Protein AF-A0A1S3IFK5-F1 (afdb_monomer)

Radius of gyration: 17.22 Å; Cα contacts (8 Å, |Δi|>4): 137; chains: 1; bounding box: 44×28×53 Å

InterPro domains:
  IPR039857 Intraflagellar transport protein 122/121 homolog [PTHR12764] (1-128)
  IPR057411 Intraflagellar transport protein 122 homolog, TPR domain [PF25295] (8-128)

pLDDT: mean 89.0, std 11.08, range [36.09, 96.31]

Organism: Lingula anatina (NCBI:txid7574)

Sequence (130 aa):
MSSVEVPQSAPMYQYLEKKLFKQAYDVACLGVTDQDWAALAHEAMEGLDFDTAKKAFIRVRELRYLELLHSIEERRRRGETDNHLFLADFYAYQGKFGEAAKLYKRAGQEGKAMNMYTDLRMFEYAKVII

Secondary structure (DSSP, 8-state):
-------THHHHHHHHHTT-HHHHHHHHHTT--HHHHHHHHHHHHHTT-HHHHHHHHHHHT-HHHHHHHHHHHHHHHTT---HHHHHHHHHHHTT-HHHHHHHHHHTT-HHHHHHHHHHTT-HHHHHTT-

Mean predicted aligned error: 5.82 Å

Nearest PDB structures (foldseek):
  8fgw-assembly1_B  TM=9.879E-01  e=9.320E-13  Homo sapiens
  8bbe-assembly1_C  TM=9.778E-01  e=8.396E-13  Homo sapiens
  8bbg-assembly1_C  TM=9.711E-01  e=3.815E-12  Homo sapiens
  8fh3-assembly1_B  TM=9.781E-01  e=5.498E-12  Homo sapiens
  8hmd-assembly1_A  TM=8.224E-01  e=1.960E-05  Tetrahymena thermophila

Solvent-accessible surface area (backbone atoms only — not comparable to full-atom values): 7122 Å² total; per-residue (Å²): 134,86,79,78,86,68,68,39,49,65,66,22,51,59,24,49,78,69,68,35,48,70,62,19,48,58,40,45,72,77,45,48,54,68,67,54,38,48,51,52,17,53,53,20,46,76,68,69,37,56,70,59,14,49,57,29,31,61,75,65,63,43,59,73,59,51,53,51,50,50,55,49,53,53,42,41,76,75,66,55,76,62,62,45,43,58,51,14,56,51,26,45,75,73,64,42,49,74,60,13,34,56,25,17,47,75,58,71,34,47,68,57,34,32,50,54,26,49,78,71,68,38,53,77,63,28,61,73,72,111

Structure (mmCIF, N/CA/C/O backbone):
data_AF-A0A1S3IFK5-F1
#
_entry.id   AF-A0A1S3IFK5-F1
#
loop_
_atom_site.group_PDB
_atom_site.id
_atom_site.type_symbol
_atom_site.label_atom_id
_atom_site.label_alt_id
_atom_site.label_comp_id
_atom_site.label_asym_id
_atom_site.label_entity_id
_atom_site.label_seq_id
_atom_site.pdbx_PDB_ins_code
_atom_site.Cartn_x
_atom_site.Cartn_y
_atom_site.Cartn_z
_atom_site.occupancy
_atom_site.B_iso_or_equiv
_atom_site.auth_seq_id
_atom_site.auth_comp_id
_atom_site.auth_asym_id
_atom_site.auth_atom_id
_atom_site.pdbx_PDB_model_num
ATOM 1 N N . MET A 1 1 ? 20.263 -5.204 -36.177 1.00 36.09 1 MET A N 1
ATOM 2 C CA . MET A 1 1 ? 19.503 -5.968 -35.167 1.00 36.09 1 MET A CA 1
ATOM 3 C C . MET A 1 1 ? 18.449 -5.038 -34.598 1.00 36.09 1 MET A C 1
ATOM 5 O O . MET A 1 1 ? 18.803 -4.123 -33.872 1.00 36.09 1 MET A O 1
ATOM 9 N N . SER A 1 2 ? 17.196 -5.185 -35.016 1.00 43.22 2 SER A N 1
ATOM 10 C CA . SER A 1 2 ? 16.057 -4.449 -34.461 1.00 43.22 2 SER A CA 1
ATOM 11 C C . SER A 1 2 ? 15.642 -5.140 -33.165 1.00 43.22 2 SER A C 1
ATOM 13 O O . SER A 1 2 ? 15.043 -6.213 -33.206 1.00 43.22 2 SER A O 1
ATOM 15 N N . SER A 1 3 ? 16.044 -4.583 -32.024 1.00 43.97 3 SER A N 1
ATOM 16 C CA . SER A 1 3 ? 15.584 -5.025 -30.710 1.00 43.97 3 SER A CA 1
ATOM 17 C C . SER A 1 3 ? 14.074 -4.826 -30.641 1.00 43.97 3 SER A C 1
ATOM 19 O O . SER A 1 3 ? 13.591 -3.697 -30.622 1.00 43.97 3 SER A O 1
ATOM 21 N N . VAL A 1 4 ? 13.327 -5.926 -30.658 1.00 51.03 4 VAL A N 1
ATOM 22 C CA . VAL A 1 4 ? 11.906 -5.901 -30.325 1.00 51.03 4 VAL A CA 1
ATOM 23 C C . VAL A 1 4 ? 11.845 -5.632 -28.826 1.00 51.03 4 VAL A C 1
ATOM 25 O O . VAL A 1 4 ? 12.175 -6.511 -28.032 1.00 51.03 4 VAL A O 1
ATOM 28 N N . GLU A 1 5 ? 11.499 -4.406 -28.436 1.00 47.16 5 GLU A N 1
ATOM 29 C CA . GLU A 1 5 ? 11.133 -4.084 -27.057 1.00 47.16 5 GLU A CA 1
ATOM 30 C C . GLU A 1 5 ? 9.838 -4.836 -26.745 1.00 47.16 5 GLU A C 1
ATOM 32 O O . GLU A 1 5 ? 8.737 -4.345 -26.973 1.00 47.16 5 GLU A O 1
ATOM 37 N N . VAL A 1 6 ? 9.965 -6.091 -26.316 1.00 57.31 6 VAL A N 1
ATOM 38 C CA . VAL A 1 6 ? 8.837 -6.837 -25.767 1.00 57.31 6 VAL A CA 1
ATOM 39 C C . VAL A 1 6 ? 8.616 -6.282 -24.363 1.00 57.31 6 VAL A C 1
ATOM 41 O O . VAL A 1 6 ? 9.529 -6.419 -23.540 1.00 57.31 6 VAL A O 1
ATOM 44 N N . PRO A 1 7 ? 7.451 -5.677 -24.062 1.00 61.00 7 PRO A N 1
ATOM 45 C CA . PRO A 1 7 ? 7.140 -5.250 -22.707 1.00 61.00 7 PRO A CA 1
ATOM 46 C C . PRO A 1 7 ? 7.306 -6.438 -21.759 1.00 61.00 7 PRO A C 1
ATOM 48 O O . PRO A 1 7 ? 6.652 -7.472 -21.921 1.00 61.00 7 PRO A O 1
ATOM 51 N N . GLN A 1 8 ? 8.196 -6.313 -20.773 1.00 67.50 8 GLN A N 1
ATOM 52 C CA . GLN A 1 8 ? 8.454 -7.376 -19.792 1.00 67.50 8 GLN A CA 1
ATOM 53 C C . GLN A 1 8 ? 7.354 -7.452 -18.717 1.00 67.50 8 GLN A C 1
ATOM 55 O O . GLN A 1 8 ? 7.511 -8.112 -17.688 1.00 67.50 8 GLN A O 1
ATOM 60 N N . SER A 1 9 ? 6.211 -6.809 -18.971 1.00 74.88 9 SER A N 1
ATOM 61 C CA . SER A 1 9 ? 5.043 -6.772 -18.099 1.00 74.88 9 SER A CA 1
ATOM 62 C C . SER A 1 9 ? 4.523 -8.184 -17.808 1.00 74.88 9 SER A C 1
ATOM 64 O O . SER A 1 9 ? 4.212 -8.497 -16.665 1.00 74.88 9 SER A O 1
ATOM 66 N N . ALA A 1 10 ? 4.505 -9.091 -18.796 1.00 81.06 10 ALA A N 1
ATOM 67 C CA . ALA A 1 10 ? 4.002 -10.456 -18.595 1.00 81.06 10 ALA A CA 1
ATOM 68 C C . ALA A 1 10 ? 4.825 -11.273 -17.565 1.00 81.06 10 ALA A C 1
ATOM 70 O O . ALA A 1 10 ? 4.230 -11.790 -16.617 1.00 81.06 10 ALA A O 1
ATOM 71 N N . PRO A 1 11 ? 6.168 -11.364 -17.663 1.00 84.19 11 PRO A N 1
ATOM 72 C CA . PRO A 1 11 ? 6.987 -11.953 -16.601 1.00 84.19 11 PRO A CA 1
ATOM 73 C C . PRO A 1 11 ? 6.863 -11.236 -15.250 1.00 84.19 11 PRO A C 1
ATOM 75 O O . PRO A 1 11 ? 6.838 -11.897 -14.213 1.00 84.19 11 PRO A O 1
ATOM 78 N N . MET A 1 12 ? 6.753 -9.902 -15.240 1.00 88.88 12 MET A N 1
ATOM 79 C CA . MET A 1 12 ? 6.573 -9.128 -14.005 1.00 88.88 12 MET A CA 1
ATOM 80 C C . MET A 1 12 ? 5.296 -9.548 -13.262 1.00 88.88 12 MET A C 1
ATOM 82 O O . MET A 1 12 ? 5.356 -9.841 -12.067 1.00 88.88 12 MET A O 1
ATOM 86 N N . TYR A 1 13 ? 4.161 -9.648 -13.963 1.00 89.06 13 TYR A N 1
ATOM 87 C CA . TYR A 1 13 ? 2.893 -10.072 -13.364 1.00 89.06 13 TYR A CA 1
ATOM 88 C C . TYR A 1 13 ? 2.960 -11.493 -12.786 1.00 89.06 13 TYR A C 1
ATOM 90 O O . TYR A 1 13 ? 2.442 -11.729 -11.699 1.00 89.06 13 TYR A O 1
ATOM 98 N N . GLN A 1 14 ? 3.689 -12.416 -13.420 1.00 90.38 14 GLN A N 1
ATOM 99 C CA . GLN A 1 14 ? 3.895 -13.763 -12.866 1.00 90.38 14 GLN A CA 1
ATOM 100 C C . GLN A 1 14 ? 4.662 -13.751 -11.534 1.00 90.38 14 GLN A C 1
ATOM 102 O O . GLN A 1 14 ? 4.409 -14.582 -10.658 1.00 90.38 14 GLN A O 1
ATOM 107 N N . TYR A 1 15 ? 5.618 -12.832 -11.367 1.00 91.50 15 TYR A N 1
ATOM 108 C CA . TYR A 1 15 ? 6.307 -12.653 -10.088 1.00 91.50 15 TYR A CA 1
ATOM 109 C C . TYR A 1 15 ? 5.402 -11.995 -9.042 1.00 91.50 15 TYR A C 1
ATOM 111 O O . TYR A 1 15 ? 5.435 -12.406 -7.880 1.00 91.50 15 TYR A O 1
ATOM 119 N N . LEU A 1 16 ? 4.557 -11.042 -9.445 1.00 90.75 16 LEU A N 1
ATOM 120 C CA . LEU A 1 16 ? 3.566 -10.414 -8.565 1.00 90.75 16 LEU A CA 1
ATOM 121 C C . LEU A 1 16 ? 2.556 -11.423 -8.011 1.00 90.75 16 LEU A C 1
ATOM 123 O O . LEU A 1 16 ? 2.356 -11.468 -6.799 1.00 90.75 16 LEU A O 1
ATOM 127 N N . GLU A 1 17 ? 2.007 -12.302 -8.853 1.00 90.62 17 GLU A N 1
ATOM 128 C CA . GLU A 1 17 ? 1.086 -13.370 -8.427 1.00 90.62 17 GLU A CA 1
ATOM 129 C C . GLU A 1 17 ? 1.705 -14.289 -7.361 1.00 90.62 17 GLU A C 1
ATOM 131 O O . GLU A 1 17 ? 1.024 -14.782 -6.461 1.00 90.62 17 GLU A O 1
ATOM 136 N N . LYS A 1 18 ? 3.025 -14.491 -7.428 1.00 92.56 18 LYS A N 1
ATOM 137 C CA . LYS A 1 18 ? 3.796 -15.292 -6.465 1.00 92.56 18 LYS A CA 1
ATOM 138 C C . LYS A 1 18 ? 4.291 -14.490 -5.257 1.00 92.56 18 LYS A C 1
ATOM 140 O O . LYS A 1 18 ? 5.002 -15.052 -4.425 1.00 92.56 18 LYS A O 1
ATOM 145 N N . LYS A 1 19 ? 3.945 -13.202 -5.152 1.00 92.50 19 LYS A N 1
ATOM 146 C CA . LYS A 1 19 ? 4.435 -12.255 -4.129 1.00 92.50 19 LYS A CA 1
ATOM 147 C C . LYS A 1 19 ? 5.963 -12.123 -4.097 1.00 92.50 19 LYS A C 1
ATOM 149 O O . LYS A 1 19 ? 6.567 -11.843 -3.064 1.00 92.50 19 LYS A O 1
ATOM 154 N N . LEU A 1 20 ? 6.603 -12.333 -5.245 1.00 93.25 20 LEU A N 1
ATOM 155 C CA . LEU A 1 20 ? 8.044 -12.208 -5.450 1.00 93.25 20 LEU A CA 1
ATOM 156 C C . LEU A 1 20 ? 8.377 -10.775 -5.886 1.00 93.25 20 LEU A C 1
ATOM 158 O O . LEU A 1 20 ? 8.780 -10.524 -7.020 1.00 93.25 20 LEU A O 1
ATOM 162 N N . PHE A 1 21 ? 8.162 -9.817 -4.982 1.00 94.44 21 PHE A N 1
ATOM 163 C CA . PHE A 1 21 ? 8.210 -8.383 -5.297 1.00 94.44 21 PHE A CA 1
ATOM 164 C C . PHE A 1 21 ? 9.594 -7.895 -5.733 1.00 94.44 21 PHE A C 1
ATOM 166 O O . PHE A 1 21 ? 9.691 -7.086 -6.650 1.00 94.44 21 PHE A O 1
ATOM 173 N N . LYS A 1 22 ? 10.671 -8.428 -5.144 1.00 94.06 22 LYS A N 1
ATOM 174 C CA . LYS A 1 22 ? 12.045 -8.080 -5.543 1.00 94.06 22 LYS A CA 1
ATOM 175 C C . LYS A 1 22 ? 12.338 -8.503 -6.980 1.00 94.06 22 LYS A C 1
ATOM 177 O O . LYS A 1 22 ? 12.829 -7.704 -7.764 1.00 94.06 22 LYS A O 1
ATOM 182 N N . GLN A 1 23 ? 11.964 -9.730 -7.342 1.00 92.88 23 GLN A N 1
ATOM 183 C CA . GLN A 1 23 ? 12.115 -10.230 -8.707 1.00 92.88 23 GLN A CA 1
ATOM 184 C C . GLN A 1 23 ? 11.224 -9.454 -9.685 1.00 92.88 23 GLN A C 1
ATOM 186 O O . GLN A 1 23 ? 11.666 -9.117 -10.780 1.00 92.88 23 GLN A O 1
ATOM 191 N N . ALA A 1 24 ? 9.990 -9.127 -9.285 1.00 93.06 24 ALA A N 1
ATOM 192 C CA . ALA A 1 24 ? 9.105 -8.280 -10.080 1.00 93.06 24 ALA A CA 1
ATOM 193 C C . ALA A 1 24 ? 9.714 -6.885 -10.315 1.00 93.06 24 ALA A C 1
ATOM 195 O O . ALA A 1 24 ? 9.653 -6.378 -11.431 1.00 93.06 24 ALA A O 1
ATOM 196 N N . TYR A 1 25 ? 10.358 -6.297 -9.303 1.00 93.94 25 TYR A N 1
ATOM 197 C CA . TYR A 1 25 ? 11.074 -5.025 -9.410 1.00 93.94 25 TYR A CA 1
ATOM 198 C C . TYR A 1 25 ? 12.277 -5.100 -10.356 1.00 93.94 25 TYR A C 1
ATOM 200 O O . TYR A 1 25 ? 12.447 -4.215 -11.196 1.00 93.94 25 TYR A O 1
ATOM 208 N N . ASP A 1 26 ? 13.081 -6.162 -10.269 1.00 92.50 26 ASP A N 1
ATOM 209 C CA . ASP A 1 26 ? 14.221 -6.368 -11.168 1.00 92.50 26 ASP A CA 1
ATOM 210 C C . ASP A 1 26 ? 13.758 -6.465 -12.629 1.00 92.50 26 ASP A C 1
ATOM 212 O O . AS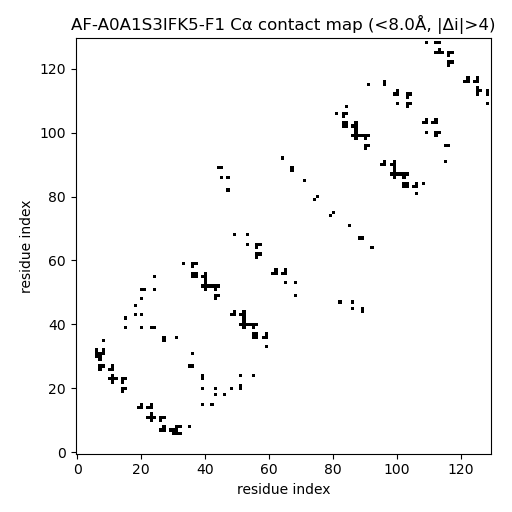P A 1 26 ? 14.342 -5.830 -13.507 1.00 92.50 26 ASP A O 1
ATOM 216 N N . VAL A 1 27 ? 12.658 -7.185 -12.891 1.00 90.38 27 VAL A N 1
ATOM 217 C CA . VAL A 1 27 ? 12.042 -7.244 -14.228 1.00 90.38 27 VAL A CA 1
ATOM 218 C C . VAL A 1 27 ? 11.483 -5.885 -14.647 1.00 90.38 27 VAL A C 1
ATOM 220 O O . VAL A 1 27 ? 11.693 -5.470 -15.786 1.00 90.38 27 VAL A O 1
ATOM 223 N N . ALA A 1 28 ? 10.820 -5.159 -13.744 1.00 90.00 28 ALA A N 1
ATOM 224 C CA . ALA A 1 28 ? 10.293 -3.827 -14.029 1.00 90.00 28 ALA A CA 1
ATOM 225 C C . ALA A 1 28 ? 11.403 -2.837 -14.436 1.00 90.00 28 ALA A C 1
ATOM 227 O O . ALA A 1 28 ? 11.195 -1.979 -15.298 1.00 90.00 28 ALA A O 1
ATOM 228 N N . CYS A 1 29 ? 12.614 -2.993 -13.888 1.00 89.69 29 CYS A N 1
ATOM 229 C CA . CYS A 1 29 ? 13.780 -2.185 -14.255 1.00 89.69 29 CYS A CA 1
ATOM 230 C C . CYS A 1 29 ? 14.280 -2.433 -15.689 1.00 89.69 29 CYS A C 1
ATOM 232 O O . CYS A 1 29 ? 14.949 -1.561 -16.242 1.00 89.69 29 CYS A O 1
ATOM 234 N N . LEU A 1 30 ? 13.949 -3.575 -16.305 1.00 87.88 30 LEU A N 1
ATOM 235 C CA . LEU A 1 30 ? 14.312 -3.888 -17.695 1.00 87.88 30 LEU A CA 1
ATOM 236 C C . LEU A 1 30 ? 13.443 -3.154 -18.726 1.00 87.88 30 LEU A C 1
ATOM 238 O O . LEU A 1 30 ? 13.801 -3.119 -19.900 1.00 87.88 30 LEU A O 1
ATOM 242 N N . GLY A 1 31 ? 12.325 -2.565 -18.295 1.00 85.25 31 GLY A N 1
ATOM 243 C CA . GLY A 1 31 ? 11.415 -1.810 -19.152 1.00 85.25 31 GLY A CA 1
ATOM 244 C C . GLY A 1 31 ? 9.986 -2.337 -19.075 1.00 85.25 31 GLY A C 1
ATOM 245 O O . GLY A 1 31 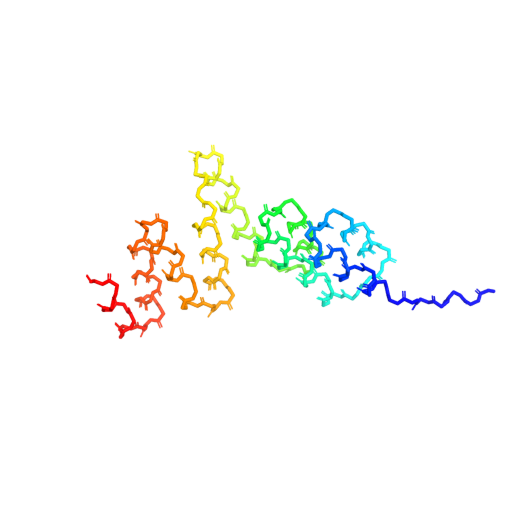? 9.632 -3.331 -19.712 1.00 85.25 31 GLY A O 1
ATOM 246 N N . VAL A 1 32 ? 9.158 -1.625 -18.313 1.00 87.62 32 VAL A N 1
ATOM 247 C CA . VAL A 1 32 ? 7.700 -1.796 -18.232 1.00 87.62 32 VAL A CA 1
ATOM 248 C C . VAL A 1 32 ? 7.028 -0.424 -18.250 1.00 87.62 32 VAL A C 1
ATOM 250 O O . VAL A 1 32 ? 7.695 0.606 -18.099 1.00 87.62 32 VAL A O 1
ATOM 253 N N . THR A 1 33 ? 5.715 -0.390 -18.463 1.00 89.25 33 THR A N 1
ATOM 254 C CA . THR A 1 33 ? 4.967 0.872 -18.527 1.00 89.25 33 THR A CA 1
ATOM 255 C C . THR A 1 33 ? 4.844 1.529 -17.148 1.00 89.25 33 THR A C 1
ATOM 257 O O . THR A 1 33 ? 4.985 0.872 -16.117 1.00 89.25 33 THR A O 1
ATOM 260 N N . ASP A 1 34 ? 4.537 2.829 -17.092 1.00 89.12 34 ASP A N 1
ATOM 261 C CA . ASP A 1 34 ? 4.269 3.499 -15.808 1.00 89.12 34 ASP A CA 1
ATOM 262 C C . ASP A 1 34 ? 3.047 2.885 -15.087 1.00 89.12 34 ASP A C 1
ATOM 264 O O . ASP A 1 34 ? 3.003 2.849 -13.858 1.00 89.12 34 ASP A O 1
ATOM 268 N N . GLN A 1 35 ? 2.084 2.335 -15.838 1.00 90.31 35 GLN A N 1
ATOM 269 C CA . GLN A 1 35 ? 0.943 1.605 -15.281 1.00 90.31 35 GLN A CA 1
ATOM 270 C C . GLN A 1 35 ? 1.375 0.293 -14.609 1.00 90.31 35 GLN A C 1
ATOM 272 O O . GLN A 1 35 ? 0.893 -0.028 -13.523 1.00 90.31 35 GLN A O 1
ATOM 277 N N . ASP A 1 36 ? 2.313 -0.437 -15.216 1.00 91.56 36 ASP A N 1
ATOM 278 C CA . ASP A 1 36 ? 2.894 -1.652 -14.635 1.00 91.56 36 ASP A CA 1
ATOM 279 C C . ASP A 1 36 ? 3.676 -1.335 -13.350 1.00 91.56 36 ASP A C 1
ATOM 281 O O . ASP A 1 36 ? 3.561 -2.047 -12.352 1.00 91.56 36 ASP A O 1
ATOM 285 N N . TRP A 1 37 ? 4.417 -0.220 -13.336 1.00 93.75 37 TRP A N 1
ATOM 286 C CA . TRP A 1 37 ? 5.095 0.276 -12.135 1.00 93.75 37 TRP A CA 1
ATOM 287 C C . TRP A 1 37 ? 4.120 0.633 -11.013 1.00 93.75 37 TRP A C 1
ATOM 289 O O . TRP A 1 37 ? 4.386 0.316 -9.852 1.00 93.75 37 TRP A O 1
ATOM 299 N N . ALA A 1 38 ? 2.993 1.270 -11.341 1.00 93.88 38 ALA A N 1
ATOM 300 C CA . ALA A 1 38 ? 1.949 1.561 -10.366 1.00 93.88 38 ALA A CA 1
ATOM 301 C C . ALA A 1 38 ? 1.347 0.263 -9.806 1.00 93.88 38 ALA A C 1
ATOM 303 O O . ALA A 1 38 ? 1.199 0.135 -8.592 1.00 93.88 38 ALA A O 1
ATOM 304 N N . ALA A 1 39 ? 1.075 -0.730 -10.660 1.00 93.88 39 ALA A N 1
ATOM 305 C CA . ALA A 1 39 ? 0.590 -2.039 -10.227 1.00 93.88 39 ALA A CA 1
ATOM 306 C C . ALA A 1 39 ? 1.586 -2.740 -9.285 1.00 93.88 39 ALA A C 1
ATOM 308 O O . ALA A 1 39 ? 1.191 -3.181 -8.208 1.00 93.88 39 ALA A O 1
ATOM 309 N N . LEU A 1 40 ? 2.881 -2.764 -9.628 1.00 95.25 40 LEU A N 1
ATOM 310 C CA . LEU A 1 40 ? 3.942 -3.277 -8.753 1.00 95.25 40 LEU A CA 1
ATOM 311 C C . LEU A 1 40 ? 3.971 -2.545 -7.405 1.00 95.25 40 LEU A C 1
ATOM 313 O O . LEU A 1 40 ? 4.094 -3.190 -6.366 1.00 95.25 40 LEU A O 1
ATOM 317 N N . ALA A 1 41 ? 3.848 -1.215 -7.410 1.00 95.81 41 ALA A N 1
ATOM 318 C CA . ALA A 1 41 ? 3.854 -0.413 -6.191 1.00 95.81 41 ALA A CA 1
ATOM 319 C C . ALA A 1 41 ? 2.673 -0.755 -5.273 1.00 95.81 41 ALA A C 1
ATOM 321 O O . ALA A 1 41 ? 2.867 -0.969 -4.076 1.00 95.81 41 ALA A O 1
ATOM 322 N N . HIS A 1 42 ? 1.462 -0.841 -5.832 1.00 95.25 42 HIS A N 1
ATOM 323 C CA . HIS A 1 42 ? 0.259 -1.183 -5.078 1.00 95.25 42 HIS A CA 1
ATOM 324 C C . HIS A 1 42 ? 0.304 -2.617 -4.542 1.00 95.25 42 HIS A C 1
ATOM 326 O O . HIS A 1 42 ? 0.061 -2.811 -3.355 1.00 95.25 42 HIS A O 1
ATOM 332 N N . GLU A 1 43 ? 0.685 -3.599 -5.359 1.00 95.44 43 GLU A N 1
ATOM 333 C CA . GLU A 1 43 ? 0.775 -5.002 -4.930 1.00 95.44 43 GLU A CA 1
ATOM 334 C C . GLU A 1 43 ? 1.873 -5.225 -3.884 1.00 95.44 43 GLU A C 1
ATOM 336 O O . GLU A 1 43 ? 1.661 -5.924 -2.895 1.00 95.44 43 GLU A O 1
ATOM 341 N N . ALA A 1 44 ? 3.039 -4.588 -4.040 1.00 96.12 44 ALA A N 1
ATOM 342 C CA . ALA A 1 44 ? 4.093 -4.638 -3.027 1.00 96.12 44 ALA A CA 1
ATOM 343 C C . ALA A 1 44 ? 3.631 -4.008 -1.703 1.00 96.12 44 ALA A C 1
ATOM 345 O O . ALA A 1 44 ? 3.955 -4.515 -0.629 1.00 96.12 44 ALA A O 1
ATOM 346 N N . MET A 1 45 ? 2.838 -2.935 -1.773 1.00 94.94 45 MET A N 1
ATOM 347 C CA . MET A 1 45 ? 2.266 -2.274 -0.602 1.00 94.94 45 MET A CA 1
ATOM 348 C C . MET A 1 45 ? 1.227 -3.168 0.098 1.00 94.94 45 MET A C 1
ATOM 350 O O . MET A 1 45 ? 1.324 -3.377 1.307 1.00 94.94 45 MET A O 1
ATOM 354 N N . GLU A 1 46 ? 0.301 -3.791 -0.639 1.00 93.62 46 GLU A N 1
ATOM 355 C CA . GLU A 1 46 ? -0.640 -4.786 -0.087 1.00 93.62 46 GLU A CA 1
ATOM 356 C C . GLU A 1 46 ? 0.087 -6.022 0.477 1.00 93.62 46 GLU A C 1
ATOM 358 O O . GLU A 1 46 ? -0.319 -6.592 1.493 1.00 93.62 46 GLU A O 1
ATOM 363 N N . GLY A 1 47 ? 1.210 -6.399 -0.137 1.00 94.19 47 GLY A N 1
ATOM 364 C CA . GLY A 1 47 ? 2.117 -7.454 0.311 1.00 94.19 47 GLY A CA 1
ATOM 365 C C . GLY A 1 47 ? 3.033 -7.087 1.481 1.00 94.19 47 GLY A C 1
ATOM 366 O O . GLY A 1 47 ? 3.802 -7.945 1.916 1.00 94.19 47 GLY A O 1
ATOM 367 N N . LEU A 1 48 ? 2.948 -5.855 2.002 1.00 93.38 48 LEU A N 1
ATOM 368 C CA . LEU A 1 48 ? 3.773 -5.315 3.094 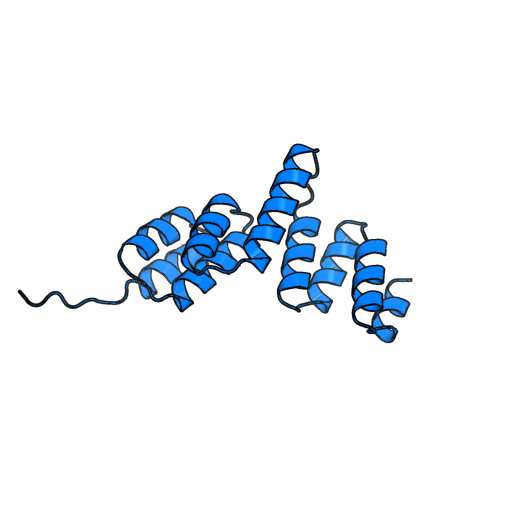1.00 93.38 48 LEU A CA 1
ATOM 369 C C . LEU A 1 48 ? 5.282 -5.258 2.784 1.00 93.38 48 LEU A C 1
ATOM 371 O O . LEU A 1 48 ? 6.104 -5.118 3.696 1.00 93.38 48 LEU A O 1
ATOM 375 N N . ASP A 1 49 ? 5.664 -5.321 1.507 1.00 95.19 49 ASP A N 1
ATOM 376 C CA . ASP A 1 49 ? 7.028 -5.052 1.052 1.00 95.19 49 ASP A CA 1
ATOM 377 C C . ASP A 1 49 ? 7.213 -3.553 0.788 1.00 95.19 49 ASP A C 1
ATOM 379 O O . ASP A 1 49 ? 7.250 -3.066 -0.345 1.00 95.19 49 ASP A O 1
ATOM 383 N N . PHE A 1 50 ? 7.318 -2.806 1.888 1.00 94.12 50 PHE A N 1
ATOM 384 C CA . PHE A 1 50 ? 7.429 -1.348 1.876 1.00 94.12 50 PHE A CA 1
ATOM 385 C C . PHE A 1 50 ? 8.667 -0.830 1.126 1.00 94.12 50 PHE A C 1
ATOM 387 O O . PHE A 1 50 ? 8.619 0.268 0.576 1.00 94.12 50 PHE A O 1
ATOM 394 N N . ASP A 1 51 ? 9.766 -1.592 1.084 1.00 95.25 51 ASP A N 1
ATOM 395 C CA . ASP A 1 51 ? 10.994 -1.174 0.392 1.00 95.25 51 ASP A CA 1
ATOM 396 C C . ASP A 1 51 ? 10.783 -1.161 -1.127 1.00 95.25 51 ASP A C 1
ATOM 398 O O . ASP A 1 51 ? 11.046 -0.153 -1.793 1.00 95.25 51 ASP A O 1
ATOM 402 N N . THR A 1 52 ? 10.234 -2.253 -1.665 1.00 95.94 52 THR A N 1
ATOM 403 C CA . THR A 1 52 ? 9.894 -2.347 -3.089 1.00 95.94 52 THR A CA 1
ATOM 404 C C . THR A 1 52 ? 8.805 -1.341 -3.459 1.00 95.94 52 THR A C 1
ATOM 406 O O . THR A 1 52 ? 8.953 -0.612 -4.444 1.00 95.94 52 THR A O 1
ATOM 409 N N . ALA A 1 53 ? 7.755 -1.229 -2.636 1.00 96.31 53 ALA A N 1
ATOM 410 C CA . ALA A 1 53 ? 6.673 -0.271 -2.847 1.00 96.31 53 ALA A CA 1
ATOM 411 C C . ALA A 1 53 ? 7.194 1.172 -2.916 1.00 9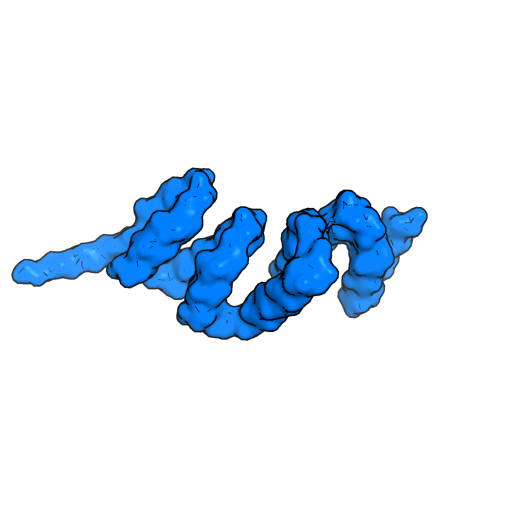6.31 53 ALA A C 1
ATOM 413 O O . ALA A 1 53 ? 6.862 1.908 -3.842 1.00 96.31 53 ALA A O 1
ATOM 414 N N . LYS A 1 54 ? 8.072 1.576 -1.989 1.00 96.12 54 LYS A N 1
ATOM 415 C CA . LYS A 1 54 ? 8.664 2.921 -1.959 1.00 96.12 54 LYS A CA 1
ATOM 416 C C . LYS A 1 54 ? 9.461 3.234 -3.219 1.00 96.12 54 LYS A C 1
ATOM 418 O O . LYS A 1 54 ? 9.277 4.301 -3.801 1.00 96.12 54 LYS A O 1
ATOM 423 N N . LYS A 1 55 ? 10.321 2.314 -3.663 1.00 95.88 55 LYS A N 1
ATOM 424 C CA . LYS A 1 55 ? 11.101 2.486 -4.901 1.00 95.88 55 LYS A CA 1
ATOM 425 C C . LYS A 1 55 ? 10.184 2.651 -6.114 1.00 95.88 55 LYS A C 1
ATOM 427 O O . LYS A 1 55 ? 10.394 3.558 -6.919 1.00 95.88 55 LYS A O 1
ATOM 432 N N . ALA A 1 56 ? 9.139 1.830 -6.203 1.00 95.50 56 ALA A N 1
ATOM 433 C CA . ALA A 1 56 ? 8.162 1.902 -7.282 1.00 95.50 56 ALA A CA 1
ATOM 434 C C . ALA A 1 56 ? 7.340 3.209 -7.239 1.00 95.50 56 ALA A C 1
ATOM 436 O O . ALA A 1 56 ? 7.240 3.893 -8.256 1.00 95.50 56 ALA A O 1
ATOM 437 N N . PHE A 1 57 ? 6.852 3.640 -6.069 1.00 95.62 57 PHE A N 1
ATOM 438 C CA . PHE A 1 57 ? 6.119 4.906 -5.917 1.00 95.62 57 PHE A CA 1
ATOM 439 C C . PHE A 1 57 ? 6.970 6.150 -6.214 1.00 95.62 57 PHE A C 1
ATOM 441 O O . PHE A 1 57 ? 6.454 7.114 -6.782 1.00 95.62 57 PHE A O 1
ATOM 448 N N . ILE A 1 58 ? 8.275 6.133 -5.907 1.00 95.25 58 ILE A N 1
ATOM 449 C CA . ILE A 1 58 ? 9.212 7.193 -6.329 1.00 95.25 58 ILE A CA 1
ATOM 450 C C . ILE A 1 58 ? 9.268 7.266 -7.859 1.00 95.25 58 ILE A C 1
ATOM 452 O O . ILE A 1 58 ? 9.242 8.360 -8.427 1.00 95.25 58 ILE A O 1
ATOM 456 N N . ARG A 1 59 ? 9.313 6.110 -8.534 1.00 93.75 59 ARG A N 1
ATOM 457 C CA . ARG A 1 59 ? 9.410 6.029 -9.996 1.00 93.75 59 ARG A CA 1
ATOM 458 C C . ARG A 1 59 ? 8.163 6.557 -10.707 1.00 93.75 59 ARG A C 1
ATOM 460 O O . ARG A 1 59 ? 8.323 7.213 -11.738 1.00 93.75 59 ARG A O 1
ATOM 467 N N . VAL A 1 60 ? 6.970 6.309 -10.157 1.00 94.38 60 VAL A N 1
ATOM 468 C CA . VAL A 1 60 ? 5.688 6.828 -10.687 1.00 94.38 60 VAL A CA 1
ATOM 469 C C . VAL A 1 60 ? 5.302 8.206 -10.142 1.00 94.38 60 VAL A C 1
ATOM 471 O O . VAL A 1 60 ? 4.346 8.804 -10.620 1.00 94.38 60 VAL A O 1
ATOM 474 N N . ARG A 1 61 ? 6.070 8.754 -9.188 1.00 93.94 61 ARG A N 1
ATOM 475 C CA . ARG A 1 61 ? 5.864 10.083 -8.573 1.00 93.94 61 ARG A CA 1
ATOM 476 C C . ARG A 1 61 ? 4.524 10.236 -7.840 1.00 93.94 61 ARG A C 1
ATOM 478 O O . ARG A 1 61 ? 3.958 11.325 -7.772 1.00 93.94 61 ARG A O 1
ATOM 485 N N . GLU A 1 62 ? 4.051 9.159 -7.229 1.00 92.62 62 GLU A N 1
ATOM 486 C CA . GLU A 1 62 ? 2.812 9.135 -6.446 1.00 92.62 62 GLU A CA 1
ATOM 487 C C . GLU A 1 62 ? 3.047 9.647 -5.011 1.00 92.62 62 GLU A C 1
ATOM 489 O O . GLU A 1 62 ? 3.211 8.882 -4.057 1.00 92.62 62 GLU A O 1
ATOM 494 N N . LEU A 1 63 ? 3.080 10.976 -4.852 1.00 93.56 63 LEU A N 1
ATOM 495 C CA . LEU A 1 63 ? 3.460 11.643 -3.595 1.00 93.56 63 LEU A CA 1
ATOM 496 C C . LEU A 1 63 ? 2.585 11.247 -2.396 1.00 93.56 63 LEU A C 1
ATOM 498 O O . LEU A 1 63 ? 3.107 11.023 -1.307 1.00 93.56 63 LEU A O 1
ATOM 502 N N . ARG A 1 64 ? 1.271 11.085 -2.600 1.00 94.06 64 ARG A N 1
ATOM 503 C CA . ARG A 1 64 ? 0.327 10.721 -1.525 1.00 94.06 64 ARG A CA 1
ATOM 504 C C . ARG A 1 64 ? 0.675 9.377 -0.884 1.00 94.06 64 ARG A C 1
ATOM 506 O O . ARG A 1 64 ? 0.599 9.230 0.332 1.00 94.06 64 ARG A O 1
ATOM 513 N N . TYR A 1 65 ? 1.078 8.401 -1.698 1.00 94.75 65 TYR A N 1
ATOM 514 C CA . TYR A 1 65 ? 1.475 7.085 -1.204 1.00 94.75 65 TYR A CA 1
ATOM 515 C C . TYR A 1 65 ? 2.867 7.105 -0.567 1.00 94.75 65 TYR A C 1
ATOM 517 O O . TYR A 1 65 ? 3.099 6.372 0.392 1.00 94.75 65 TYR A O 1
ATOM 525 N N . LEU A 1 66 ? 3.773 7.973 -1.029 1.00 95.44 66 LEU A N 1
ATOM 526 C CA . LEU A 1 66 ? 5.077 8.174 -0.388 1.00 95.44 66 LEU A CA 1
ATOM 527 C C . LEU A 1 66 ? 4.950 8.784 1.012 1.00 95.44 66 LEU A C 1
ATOM 529 O O . LEU A 1 66 ? 5.641 8.340 1.928 1.00 95.44 66 LEU A O 1
ATOM 533 N N . GLU A 1 67 ? 4.053 9.752 1.197 1.00 95.69 67 GLU A N 1
ATOM 534 C CA . GLU A 1 67 ? 3.746 10.324 2.514 1.00 95.69 67 GLU A CA 1
ATOM 535 C C . GLU A 1 67 ? 3.167 9.268 3.464 1.00 95.69 67 GLU A C 1
ATOM 537 O O . GLU A 1 67 ? 3.610 9.151 4.611 1.00 95.69 67 GLU A O 1
ATOM 542 N N . LEU A 1 68 ? 2.236 8.441 2.975 1.00 95.19 68 LEU A N 1
ATOM 543 C CA . LEU A 1 68 ? 1.693 7.320 3.743 1.00 95.19 68 LEU A CA 1
ATOM 544 C C . LEU A 1 68 ? 2.793 6.326 4.147 1.00 95.19 68 LEU A C 1
ATOM 546 O O . LEU A 1 68 ? 2.891 5.954 5.317 1.00 95.19 68 LEU A O 1
ATOM 550 N N . LEU A 1 69 ? 3.640 5.915 3.202 1.00 95.44 69 LEU A N 1
ATOM 551 C CA . LEU A 1 69 ? 4.776 5.025 3.457 1.00 95.44 69 LEU A CA 1
ATOM 552 C C . LEU A 1 69 ? 5.714 5.598 4.514 1.00 95.44 69 LEU A C 1
ATOM 554 O O . LEU A 1 69 ? 6.119 4.880 5.425 1.00 95.44 69 LEU A O 1
ATOM 558 N N . HIS A 1 70 ? 6.018 6.891 4.431 1.00 95.00 70 HIS A N 1
ATOM 559 C CA . HIS A 1 70 ? 6.842 7.565 5.423 1.00 95.00 70 HIS A CA 1
ATOM 560 C C . HIS A 1 70 ? 6.200 7.523 6.818 1.00 95.00 70 HIS A C 1
ATOM 562 O O . HIS A 1 70 ? 6.856 7.133 7.783 1.00 95.00 70 HIS A O 1
ATOM 568 N N . SER A 1 71 ? 4.901 7.821 6.921 1.00 94.56 71 SER A N 1
ATOM 569 C CA . SER A 1 71 ? 4.145 7.709 8.175 1.00 94.56 71 SER A CA 1
ATOM 570 C C . SER A 1 71 ? 4.158 6.282 8.741 1.00 94.56 71 SER A C 1
ATOM 572 O O . SER A 1 71 ? 4.343 6.081 9.944 1.00 94.56 71 SER A O 1
ATOM 574 N N . ILE A 1 72 ? 3.998 5.262 7.892 1.00 94.19 72 ILE A N 1
ATOM 575 C CA . ILE A 1 72 ? 4.098 3.852 8.297 1.00 94.19 72 ILE A CA 1
ATOM 576 C C . ILE A 1 72 ? 5.510 3.527 8.804 1.00 94.19 72 ILE A C 1
ATOM 578 O O . ILE A 1 72 ? 5.649 2.943 9.876 1.00 94.19 72 ILE A O 1
ATOM 582 N N . GLU A 1 73 ? 6.563 3.926 8.086 1.00 93.31 73 GLU A N 1
ATOM 583 C CA . GLU A 1 73 ? 7.957 3.715 8.502 1.00 93.31 73 GLU A CA 1
ATOM 584 C C . GLU A 1 73 ? 8.248 4.346 9.873 1.00 93.31 73 GLU A C 1
ATOM 586 O O . GLU A 1 73 ? 8.870 3.710 10.728 1.00 93.31 73 GLU A O 1
ATOM 591 N N . GLU A 1 74 ? 7.783 5.575 10.114 1.00 94.50 74 GLU A N 1
ATOM 592 C CA . GLU A 1 74 ? 7.944 6.240 11.409 1.00 94.50 74 GLU A CA 1
ATOM 593 C C . GLU A 1 74 ? 7.215 5.509 12.537 1.00 94.50 74 GLU A C 1
ATOM 595 O O . GLU A 1 74 ? 7.787 5.298 13.609 1.00 94.50 74 GLU A O 1
ATOM 600 N N . ARG A 1 75 ? 5.970 5.086 12.303 1.00 92.69 75 ARG A N 1
ATOM 601 C CA . ARG A 1 75 ? 5.186 4.334 13.291 1.00 92.69 75 ARG A CA 1
ATOM 602 C C . ARG A 1 75 ? 5.814 2.979 13.601 1.00 92.69 75 ARG A C 1
ATOM 604 O O . ARG A 1 75 ? 5.923 2.616 14.772 1.00 92.69 75 ARG A O 1
ATOM 611 N N . ARG A 1 76 ? 6.358 2.294 12.590 1.00 92.56 76 ARG A N 1
ATOM 612 C CA . ARG A 1 76 ? 7.143 1.063 12.779 1.00 92.56 76 ARG A CA 1
ATOM 613 C C . ARG A 1 76 ? 8.384 1.285 13.633 1.00 92.56 76 ARG A C 1
ATOM 615 O O . ARG A 1 76 ? 8.663 0.473 14.512 1.00 92.56 76 ARG A O 1
ATOM 622 N N . ARG A 1 77 ? 9.105 2.396 13.444 1.00 92.50 77 ARG A N 1
ATOM 623 C CA . ARG A 1 77 ? 10.252 2.756 14.305 1.00 92.50 77 ARG A CA 1
ATOM 624 C C . ARG A 1 77 ? 9.849 3.007 15.758 1.00 92.50 77 ARG A C 1
ATOM 626 O O . ARG A 1 77 ? 10.650 2.752 16.650 1.00 92.50 77 ARG A O 1
ATOM 633 N N . ARG A 1 78 ? 8.622 3.477 16.000 1.00 93.19 78 ARG A N 1
ATOM 634 C CA . ARG A 1 78 ? 8.050 3.668 17.346 1.00 93.19 78 ARG A CA 1
ATOM 635 C C . ARG A 1 78 ? 7.507 2.374 17.970 1.00 93.19 78 ARG A C 1
ATOM 637 O O . ARG A 1 78 ? 7.048 2.413 19.105 1.00 93.19 78 ARG A O 1
ATOM 644 N N . GLY A 1 79 ? 7.573 1.246 17.258 1.00 91.00 79 GLY A N 1
ATOM 645 C CA . GLY A 1 79 ? 7.149 -0.068 17.747 1.00 91.00 79 GLY A CA 1
ATOM 646 C C . GLY A 1 79 ? 5.761 -0.518 17.284 1.00 91.00 79 GLY A C 1
ATOM 647 O O . GLY A 1 79 ? 5.315 -1.589 17.692 1.00 91.00 79 GLY A O 1
ATOM 648 N N . GLU A 1 80 ? 5.076 0.241 16.421 1.00 90.50 80 GLU A N 1
ATOM 649 C CA . GLU A 1 80 ? 3.816 -0.214 15.824 1.00 90.50 80 GLU A CA 1
ATOM 650 C C . GLU A 1 80 ? 4.101 -1.336 14.814 1.00 90.50 80 GLU A C 1
ATOM 652 O O . GLU A 1 80 ? 4.879 -1.173 13.875 1.00 90.50 80 GLU A O 1
ATOM 657 N N . THR A 1 81 ? 3.505 -2.507 15.023 1.00 89.69 81 THR A N 1
ATOM 658 C CA . THR A 1 81 ? 3.761 -3.711 14.209 1.00 89.69 81 THR A CA 1
ATOM 659 C C . THR A 1 81 ? 2.484 -4.333 13.655 1.00 89.69 81 THR A C 1
ATOM 661 O O . THR A 1 81 ? 2.534 -5.403 13.049 1.00 89.69 81 THR A O 1
ATOM 664 N N . ASP A 1 82 ? 1.339 -3.667 13.829 1.00 91.88 82 ASP A N 1
ATOM 665 C CA . ASP A 1 82 ? 0.068 -4.185 13.341 1.00 91.88 82 ASP A CA 1
ATOM 666 C C . ASP A 1 82 ? -0.063 -3.992 11.828 1.00 91.88 82 ASP A C 1
ATOM 668 O O . ASP A 1 82 ? -0.384 -2.921 11.311 1.00 91.88 82 ASP A O 1
ATOM 672 N N . ASN A 1 83 ? 0.163 -5.086 11.112 1.00 92.38 83 ASN A N 1
ATOM 673 C CA . ASN A 1 83 ? 0.040 -5.142 9.665 1.00 92.38 83 ASN A CA 1
ATOM 674 C C . ASN A 1 83 ? -1.381 -4.829 9.171 1.00 92.38 83 ASN A C 1
ATOM 676 O O . ASN A 1 83 ? -1.527 -4.242 8.098 1.00 92.38 83 ASN A O 1
ATOM 680 N N . HIS A 1 84 ? -2.426 -5.185 9.930 1.00 92.50 84 HIS A N 1
ATOM 681 C CA . HIS A 1 84 ? -3.804 -4.874 9.541 1.00 92.50 84 HIS A CA 1
ATOM 682 C C . HIS A 1 84 ? -4.049 -3.373 9.565 1.00 92.50 84 HIS A C 1
ATOM 684 O O . HIS A 1 84 ? -4.776 -2.863 8.719 1.00 92.50 84 HIS A O 1
ATOM 690 N N . LEU A 1 85 ? -3.414 -2.669 10.500 1.00 93.56 85 LEU A N 1
ATOM 691 C CA . LEU A 1 85 ? -3.526 -1.226 10.610 1.00 93.56 85 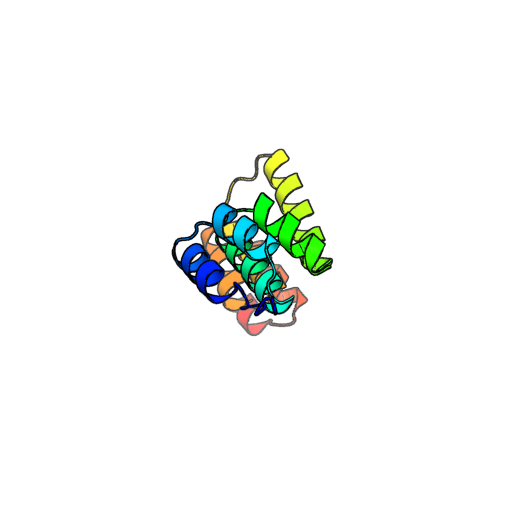LEU A CA 1
ATOM 692 C C . LEU A 1 85 ? -2.866 -0.512 9.424 1.00 93.56 85 LEU A C 1
ATOM 694 O O . LEU A 1 85 ? -3.467 0.387 8.841 1.00 93.56 85 LEU A O 1
ATOM 698 N N . PHE A 1 86 ? -1.675 -0.952 9.013 1.00 94.19 86 PHE A N 1
ATOM 699 C CA . PHE A 1 86 ? -1.004 -0.397 7.831 1.00 94.19 86 PHE A CA 1
ATOM 700 C C . PHE A 1 86 ? -1.787 -0.659 6.544 1.00 94.19 86 PHE A C 1
ATOM 702 O O . PHE A 1 86 ? -1.905 0.229 5.699 1.00 94.19 86 PHE A O 1
ATOM 709 N N . LEU A 1 87 ? -2.359 -1.857 6.410 1.00 94.69 87 LEU A N 1
ATOM 710 C CA . LEU A 1 87 ? -3.196 -2.197 5.265 1.00 94.69 87 LEU A CA 1
ATOM 711 C C . LEU A 1 87 ? -4.524 -1.418 5.277 1.00 94.69 87 LEU A C 1
ATOM 713 O O . LEU A 1 87 ? -5.000 -1.008 4.221 1.00 94.69 87 LEU A O 1
ATOM 717 N N . ALA A 1 88 ? -5.094 -1.154 6.458 1.00 94.88 88 ALA A N 1
ATOM 718 C CA . ALA A 1 88 ? -6.278 -0.311 6.606 1.00 94.88 88 ALA A CA 1
ATOM 719 C C . ALA A 1 88 ? -6.015 1.121 6.125 1.00 94.88 88 ALA A C 1
ATOM 721 O O . ALA A 1 88 ? -6.784 1.638 5.315 1.00 94.88 88 ALA A O 1
ATOM 722 N N . ASP A 1 89 ? -4.906 1.728 6.562 1.00 93.88 89 ASP A N 1
ATOM 723 C CA . ASP A 1 89 ? -4.503 3.063 6.111 1.00 93.88 89 ASP A CA 1
ATOM 724 C C . ASP A 1 89 ? -4.317 3.098 4.587 1.00 93.88 89 ASP A C 1
ATOM 726 O O . ASP A 1 89 ? -4.787 4.014 3.914 1.00 93.88 89 ASP A O 1
ATOM 730 N N . PHE A 1 90 ? -3.691 2.068 4.016 1.00 95.31 90 PHE A N 1
ATOM 731 C CA . PHE A 1 90 ? -3.514 1.969 2.571 1.00 95.31 90 PHE A CA 1
ATOM 732 C C . PHE A 1 90 ? -4.845 1.873 1.809 1.00 95.31 90 PHE A C 1
ATOM 734 O O . PHE A 1 90 ? -5.052 2.596 0.831 1.00 95.31 90 PHE A O 1
ATOM 741 N N . TYR A 1 91 ? -5.786 1.050 2.275 1.00 94.75 91 TYR A N 1
ATOM 742 C CA . TYR A 1 91 ? -7.119 0.971 1.676 1.00 94.75 91 TYR A CA 1
ATOM 743 C C . TYR A 1 91 ? -7.930 2.253 1.837 1.00 94.75 91 TYR A C 1
ATOM 745 O O . TYR A 1 91 ? -8.684 2.601 0.925 1.00 94.75 91 TYR A O 1
ATOM 753 N N . ALA A 1 92 ? -7.751 2.991 2.932 1.00 93.69 92 ALA A N 1
ATOM 754 C CA . ALA A 1 92 ? -8.352 4.310 3.082 1.00 93.69 92 ALA A CA 1
ATOM 755 C C . ALA A 1 92 ? -7.832 5.274 2.000 1.00 93.69 92 ALA A C 1
ATOM 757 O O . ALA A 1 92 ? -8.628 5.952 1.352 1.00 93.69 92 ALA A O 1
ATOM 758 N N . TYR A 1 93 ? -6.523 5.263 1.719 1.00 91.50 93 TYR A N 1
ATOM 759 C CA . TYR A 1 93 ? -5.912 6.079 0.659 1.00 91.50 93 TYR A CA 1
ATOM 760 C C . TYR A 1 93 ? -6.352 5.675 -0.756 1.00 91.50 93 TYR A C 1
ATOM 762 O O . TYR A 1 93 ? -6.502 6.540 -1.619 1.00 91.50 93 TYR A O 1
ATOM 770 N N . GLN A 1 94 ? -6.615 4.386 -0.997 1.00 91.94 94 GLN A N 1
ATOM 771 C CA . GLN A 1 94 ? -7.195 3.906 -2.259 1.00 91.94 94 GLN A CA 1
ATOM 772 C C . GLN A 1 94 ? -8.688 4.256 -2.421 1.00 91.94 94 GLN A C 1
ATOM 774 O O . GLN A 1 94 ? -9.256 4.029 -3.488 1.00 91.94 94 GLN A O 1
ATOM 779 N N . GLY A 1 95 ? -9.352 4.762 -1.376 1.00 91.69 95 GLY A N 1
ATOM 780 C CA . GLY A 1 95 ? -10.799 4.990 -1.367 1.00 91.69 95 GLY A CA 1
ATOM 781 C C . GLY A 1 95 ? -11.635 3.731 -1.100 1.00 91.69 95 GLY A C 1
ATOM 782 O O . GLY A 1 95 ? -12.863 3.770 -1.170 1.00 91.69 95 GLY A O 1
ATOM 783 N N . LYS A 1 96 ? -11.000 2.605 -0.749 1.00 93.25 96 LYS A N 1
ATOM 784 C CA . LYS A 1 96 ? -11.659 1.347 -0.359 1.00 93.25 96 LYS A CA 1
ATOM 785 C C . LYS A 1 96 ? -12.108 1.407 1.110 1.00 93.25 96 LYS A C 1
ATOM 787 O O . LYS A 1 96 ? -11.750 0.555 1.924 1.00 93.25 96 LYS A O 1
ATOM 792 N N . PHE A 1 97 ? -12.912 2.411 1.464 1.00 92.44 97 PHE A N 1
ATOM 793 C CA . PHE A 1 97 ? -13.267 2.722 2.858 1.00 92.44 97 PHE A CA 1
ATOM 794 C C . PHE A 1 97 ? -13.964 1.568 3.594 1.00 92.44 97 PHE A C 1
ATOM 796 O O . PHE A 1 97 ? -13.758 1.384 4.789 1.00 92.44 97 PHE A O 1
ATOM 803 N N . GLY A 1 98 ? -14.755 0.754 2.886 1.00 91.19 98 GLY A N 1
ATOM 804 C CA . GLY A 1 98 ? -15.384 -0.447 3.451 1.00 91.19 98 GLY A CA 1
ATOM 805 C C . GLY A 1 98 ? -14.376 -1.496 3.926 1.00 91.19 98 GLY A C 1
ATOM 806 O O . GLY A 1 98 ? -14.508 -2.029 5.026 1.00 91.19 98 GLY A O 1
ATOM 807 N N . GLU A 1 99 ? -13.345 -1.768 3.126 1.00 92.81 99 GLU A N 1
ATOM 808 C CA . GLU A 1 99 ? -12.294 -2.723 3.494 1.00 92.81 99 GLU A CA 1
ATOM 809 C C . GLU A 1 99 ? -11.354 -2.138 4.552 1.00 92.81 99 GLU A C 1
ATOM 811 O O . GLU A 1 99 ? -10.993 -2.834 5.503 1.00 92.81 99 GLU A O 1
ATOM 816 N N . ALA A 1 100 ? -11.043 -0.841 4.459 1.00 94.12 100 ALA A N 1
ATOM 817 C CA . ALA A 1 100 ? -10.280 -0.128 5.480 1.00 94.12 100 ALA A CA 1
ATOM 818 C C . ALA A 1 100 ? -10.955 -0.214 6.859 1.00 94.12 100 ALA A C 1
ATOM 820 O O . ALA A 1 100 ? -10.319 -0.608 7.834 1.00 94.12 100 ALA A O 1
ATOM 821 N N . ALA A 1 101 ? -12.262 0.058 6.946 1.00 93.19 101 ALA A N 1
ATOM 822 C CA . ALA A 1 101 ? -13.008 -0.013 8.203 1.00 93.19 101 ALA A CA 1
ATOM 823 C C . ALA A 1 101 ? -13.016 -1.424 8.814 1.00 93.19 101 ALA A C 1
ATOM 825 O O . ALA A 1 101 ? -12.827 -1.575 10.023 1.00 93.19 101 ALA A O 1
ATOM 826 N N . LYS A 1 102 ? -13.172 -2.471 7.989 1.00 92.69 102 LYS A N 1
ATOM 827 C CA . LYS A 1 102 ? -13.086 -3.868 8.452 1.00 92.69 102 LYS A CA 1
ATOM 828 C C . LYS A 1 102 ? -11.716 -4.177 9.055 1.00 92.69 102 LYS A C 1
ATOM 830 O O . LYS A 1 102 ? -11.645 -4.847 10.084 1.00 92.69 102 LYS A O 1
ATOM 835 N N . LEU A 1 103 ? -10.640 -3.705 8.427 1.00 93.50 103 LEU A N 1
ATOM 836 C CA . LEU A 1 103 ? -9.280 -3.911 8.920 1.00 93.50 103 LEU A CA 1
ATOM 837 C C . LEU A 1 103 ? -8.992 -3.102 10.185 1.00 93.50 103 LEU A C 1
ATOM 839 O O . LEU A 1 103 ? -8.456 -3.664 11.135 1.00 93.50 103 LEU A O 1
ATOM 843 N N . TYR A 1 104 ? -9.423 -1.841 10.254 1.00 93.50 104 TYR A N 1
ATOM 844 C CA . TYR A 1 104 ? -9.330 -1.036 11.474 1.00 93.50 104 TYR A CA 1
ATOM 845 C C . TYR A 1 104 ? -10.048 -1.699 12.651 1.00 93.50 104 TYR A C 1
ATOM 847 O O . TYR A 1 104 ? -9.494 -1.757 13.745 1.00 93.50 104 TYR A O 1
ATOM 855 N N . LYS A 1 105 ? -11.240 -2.267 12.431 1.00 91.50 105 LYS A N 1
ATOM 856 C CA . LYS A 1 105 ? -11.959 -3.025 13.464 1.00 91.50 105 LYS A CA 1
ATOM 857 C C . LYS A 1 105 ? -11.185 -4.267 13.916 1.00 91.50 105 LYS A C 1
ATOM 859 O O . LYS A 1 105 ? -11.071 -4.516 15.111 1.00 91.50 105 LYS A O 1
ATOM 864 N N . ARG A 1 106 ? -10.597 -5.023 12.980 1.00 90.56 106 ARG A N 1
ATOM 865 C CA . ARG A 1 106 ? -9.742 -6.187 13.299 1.00 90.56 106 ARG A CA 1
ATOM 866 C C . ARG A 1 106 ? -8.477 -5.806 14.070 1.00 90.56 106 ARG A C 1
ATOM 868 O O . ARG A 1 106 ? -8.050 -6.575 14.921 1.00 90.56 106 ARG A O 1
ATOM 875 N N . ALA A 1 107 ? -7.927 -4.626 13.800 1.00 90.69 107 ALA A N 1
ATOM 876 C CA . ALA A 1 107 ? -6.802 -4.034 14.521 1.00 90.69 107 ALA A CA 1
ATOM 877 C C . ALA A 1 107 ? -7.195 -3.443 15.897 1.00 90.69 107 ALA A C 1
ATOM 879 O O . ALA A 1 107 ? -6.360 -2.853 16.580 1.00 90.69 107 ALA A O 1
ATOM 880 N N . GLY A 1 108 ? -8.471 -3.524 16.304 1.00 89.94 108 GLY A N 1
ATOM 881 C CA . GLY A 1 108 ? -8.975 -2.901 17.536 1.00 89.94 108 GLY A CA 1
ATOM 882 C C . GLY A 1 108 ? -9.004 -1.367 17.494 1.00 89.94 108 GLY A C 1
ATOM 883 O O . GLY A 1 108 ? -9.114 -0.716 18.528 1.00 89.94 108 GLY A O 1
ATOM 884 N N . GLN A 1 109 ? -8.896 -0.773 16.304 1.00 90.50 109 GLN A N 1
ATOM 885 C CA . GLN A 1 109 ? -8.837 0.670 16.055 1.00 90.50 109 GLN A CA 1
ATOM 886 C C . GLN A 1 109 ? -10.173 1.196 15.508 1.00 90.50 109 GLN A C 1
ATOM 888 O O . GLN A 1 109 ? -10.216 1.939 14.526 1.00 90.50 109 GLN A O 1
ATOM 893 N N . GLU A 1 110 ? -11.284 0.823 16.144 1.00 90.62 110 GLU A N 1
ATOM 894 C CA . GLU A 1 110 ? -12.640 1.228 15.734 1.00 90.62 110 GLU A CA 1
ATOM 895 C C . GLU A 1 110 ? -12.808 2.755 15.701 1.00 90.62 110 GLU A C 1
ATOM 897 O O . GLU A 1 110 ? -13.436 3.290 14.789 1.00 90.62 110 GLU A O 1
ATOM 902 N N . GLY A 1 111 ? -12.145 3.473 16.615 1.00 90.12 111 GLY A N 1
ATOM 903 C CA . GLY A 1 111 ? -12.115 4.937 16.611 1.00 90.12 111 GLY A CA 1
ATOM 904 C C . GLY A 1 111 ? -11.530 5.531 15.323 1.00 90.12 111 GLY A C 1
ATOM 905 O O . GLY A 1 111 ? -12.055 6.517 14.813 1.00 90.12 111 GLY A O 1
ATOM 906 N N . LYS A 1 112 ? -10.499 4.907 14.730 1.00 90.19 112 LYS A N 1
ATOM 907 C CA . LYS A 1 112 ? -9.949 5.352 13.435 1.00 90.19 112 LYS A CA 1
ATOM 908 C C . LYS A 1 112 ? -10.942 5.124 12.298 1.00 90.19 112 LYS A C 1
ATOM 910 O O . LYS A 1 112 ? -11.108 6.004 11.459 1.00 90.19 112 LYS A O 1
ATOM 915 N N . ALA A 1 113 ? -11.637 3.987 12.297 1.00 91.38 113 ALA A N 1
ATOM 916 C CA . ALA A 1 113 ? -12.672 3.704 11.306 1.00 91.38 113 ALA A CA 1
ATOM 917 C C . ALA A 1 113 ? -13.856 4.684 11.406 1.00 91.38 113 ALA A C 1
ATOM 919 O O . ALA A 1 113 ? -14.343 5.168 10.384 1.00 91.38 113 ALA A O 1
ATOM 920 N N . MET A 1 114 ? -14.287 5.018 12.627 1.00 91.25 114 MET A N 1
ATOM 921 C CA . MET A 1 114 ? -15.338 6.009 12.863 1.00 91.25 114 MET A CA 1
ATOM 922 C C . MET A 1 114 ? -14.914 7.402 12.391 1.00 91.25 114 MET A C 1
ATOM 924 O O . MET A 1 114 ? -15.676 8.053 11.673 1.00 91.25 114 MET A O 1
ATOM 928 N N . ASN A 1 115 ? -13.709 7.847 12.762 1.00 91.81 115 ASN A N 1
ATOM 929 C CA . ASN A 1 115 ? -13.185 9.149 12.349 1.00 91.81 115 ASN A CA 1
ATOM 930 C C . ASN A 1 115 ? -13.098 9.237 10.823 1.00 91.81 115 ASN A C 1
ATOM 932 O O . ASN A 1 115 ? -13.629 10.178 10.246 1.00 91.81 115 ASN A O 1
ATOM 936 N N . MET A 1 116 ? -12.567 8.201 10.165 1.00 92.81 116 MET A N 1
ATOM 937 C CA . MET A 1 116 ? -12.515 8.117 8.703 1.00 92.81 116 MET A CA 1
ATOM 938 C C . MET A 1 116 ? -13.898 8.316 8.063 1.00 92.81 116 MET A C 1
ATOM 940 O O . MET A 1 116 ? -14.047 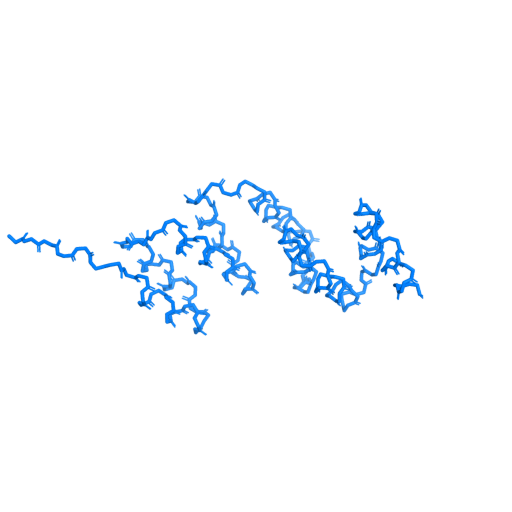9.151 7.174 1.00 92.81 116 MET A O 1
ATOM 944 N N . TYR A 1 117 ? -14.930 7.583 8.501 1.00 90.94 117 TYR A N 1
ATOM 945 C CA . TYR A 1 117 ? -16.274 7.758 7.935 1.00 90.94 117 TYR A CA 1
ATOM 946 C C . TYR A 1 117 ? -16.885 9.121 8.255 1.00 90.94 117 TYR A C 1
ATOM 948 O O . TYR A 1 117 ? -17.588 9.684 7.418 1.00 90.94 117 TYR A O 1
ATOM 956 N N . THR A 1 118 ? -16.614 9.661 9.439 1.00 90.44 118 THR A N 1
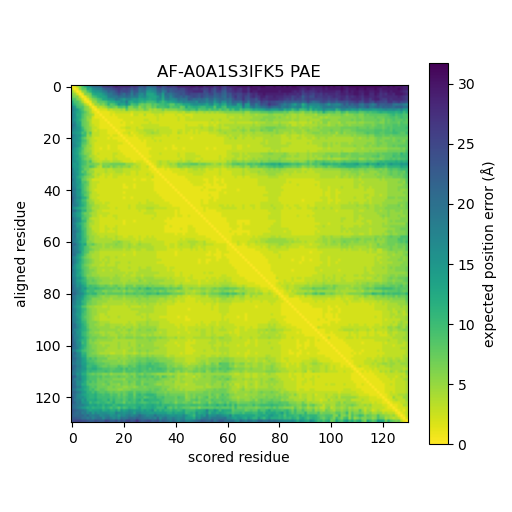ATOM 957 C CA . THR A 1 118 ? -17.101 10.982 9.850 1.00 90.44 118 THR A CA 1
ATOM 958 C C . THR A 1 118 ? -16.483 12.083 8.988 1.00 90.44 118 THR A C 1
ATOM 960 O O . THR A 1 118 ? -17.216 12.913 8.447 1.00 90.44 118 THR A O 1
ATOM 963 N N . ASP A 1 119 ? -15.168 12.038 8.767 1.00 91.19 119 ASP A N 1
ATOM 964 C CA . ASP A 1 119 ? -14.427 12.995 7.936 1.00 91.19 119 ASP A CA 1
ATOM 965 C C . ASP A 1 119 ? -14.893 12.956 6.471 1.00 91.19 119 ASP A C 1
ATOM 967 O O . ASP A 1 119 ? -15.003 13.991 5.810 1.00 91.19 119 ASP A O 1
ATOM 971 N N . LEU A 1 120 ? -15.269 11.770 5.980 1.00 90.69 120 LEU A N 1
ATOM 972 C C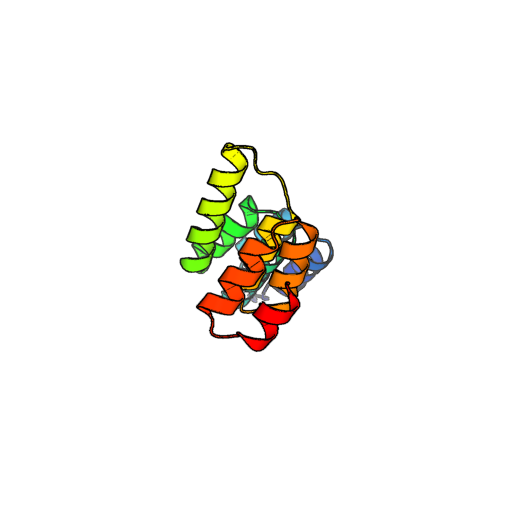A . LEU A 1 120 ? -15.840 11.560 4.644 1.00 90.69 120 LEU A CA 1
ATOM 973 C C . LEU A 1 120 ? -17.347 11.856 4.558 1.00 90.69 120 LEU A C 1
ATOM 975 O O . LEU A 1 120 ? -17.946 11.678 3.496 1.00 90.69 120 LEU A O 1
ATOM 979 N N . ARG A 1 121 ? -17.979 12.298 5.656 1.00 89.81 121 ARG A N 1
ATOM 980 C CA . ARG A 1 121 ? -19.432 12.545 5.782 1.00 89.81 121 ARG A CA 1
ATOM 981 C C . ARG A 1 121 ? -20.305 11.310 5.527 1.00 89.81 121 AR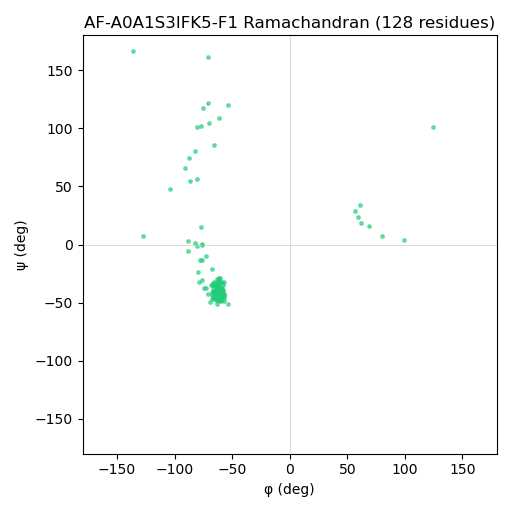G A C 1
ATOM 983 O O . ARG A 1 121 ? -21.490 11.418 5.213 1.00 89.81 121 ARG A O 1
ATOM 990 N N . MET A 1 122 ? -19.737 10.124 5.707 1.00 88.38 122 MET A N 1
ATOM 991 C CA . MET A 1 122 ? -20.389 8.820 5.601 1.00 88.38 122 MET A CA 1
ATOM 992 C C . MET A 1 122 ? -21.036 8.415 6.937 1.00 88.38 122 MET A C 1
ATOM 994 O O . MET A 1 122 ? -20.774 7.342 7.480 1.00 88.38 122 MET A O 1
ATOM 998 N N . PHE A 1 123 ? -21.894 9.280 7.487 1.00 86.56 123 PHE A N 1
ATOM 999 C CA . PHE A 1 123 ? -22.438 9.129 8.845 1.00 86.56 123 PHE A CA 1
ATOM 1000 C C . PHE A 1 123 ? -23.243 7.841 9.059 1.00 86.56 123 PHE A C 1
ATOM 1002 O O . PHE A 1 123 ? -23.225 7.284 10.154 1.00 86.56 123 PHE A O 1
ATOM 1009 N N . GLU A 1 124 ? -23.911 7.336 8.022 1.00 85.25 124 GLU A N 1
ATOM 1010 C CA . GLU A 1 124 ? -24.655 6.073 8.104 1.00 85.25 124 GLU A CA 1
ATOM 1011 C C . GLU A 1 124 ? -23.734 4.879 8.378 1.00 85.25 124 GLU A C 1
ATOM 1013 O O . GLU A 1 124 ? -24.082 4.005 9.166 1.00 85.25 124 GLU A O 1
ATOM 1018 N N . TYR A 1 125 ? -22.521 4.878 7.819 1.00 82.81 125 TYR A N 1
ATOM 1019 C CA . TYR A 1 125 ? -21.523 3.843 8.095 1.00 82.81 125 TYR A CA 1
ATOM 1020 C C . TYR A 1 125 ? -20.820 4.062 9.439 1.00 82.81 125 TYR A C 1
ATOM 1022 O O . TYR A 1 125 ? -20.501 3.093 10.124 1.00 82.81 125 TYR A O 1
ATOM 1030 N N . ALA A 1 126 ? -20.638 5.319 9.862 1.00 79.69 126 ALA A N 1
ATOM 1031 C CA . ALA A 1 126 ? -20.059 5.641 11.167 1.00 79.69 126 ALA A CA 1
ATOM 1032 C C . ALA A 1 126 ? -20.917 5.122 12.337 1.00 79.69 126 ALA A C 1
ATOM 1034 O O . ALA A 1 126 ? -20.374 4.608 13.312 1.00 79.69 126 ALA A O 1
ATOM 1035 N N . LYS A 1 127 ? -22.252 5.193 12.224 1.00 78.00 127 LYS A N 1
ATOM 1036 C CA . LYS A 1 127 ? -23.187 4.681 13.247 1.00 78.00 127 LYS A CA 1
ATOM 1037 C C . LYS A 1 127 ? -23.076 3.172 13.468 1.00 78.00 127 LYS A C 1
ATOM 1039 O O . LYS A 1 127 ? -23.328 2.718 14.571 1.00 78.00 127 LYS A O 1
ATOM 1044 N N . VAL A 1 128 ? -22.710 2.412 12.434 1.00 80.81 128 VAL A N 1
ATOM 1045 C CA . VAL A 1 128 ? -22.608 0.938 12.475 1.00 80.81 128 VAL A CA 1
ATOM 1046 C C . VAL A 1 128 ? -21.326 0.464 13.175 1.00 80.81 128 VAL A C 1
ATOM 1048 O O . VAL A 1 128 ? -21.184 -0.716 13.490 1.00 80.81 128 VAL A O 1
ATOM 1051 N N . ILE A 1 129 ? -20.369 1.369 13.401 1.00 77.00 129 ILE A N 1
ATOM 1052 C CA . ILE A 1 129 ? -19.133 1.061 14.131 1.00 77.00 129 ILE A CA 1
ATOM 1053 C C . ILE A 1 129 ? -19.360 1.057 15.652 1.00 77.00 129 ILE A C 1
ATOM 1055 O O . ILE A 1 129 ? -18.604 0.385 16.348 1.00 77.00 129 ILE A O 1
ATOM 1059 N N . ILE A 1 130 ? -20.390 1.767 16.133 1.00 61.22 130 ILE A N 1
ATOM 1060 C CA . ILE A 1 130 ? -20.850 1.794 17.536 1.00 61.22 130 ILE A CA 1
ATOM 1061 C C . ILE A 1 130 ? -21.517 0.462 17.889 1.00 61.22 130 ILE A C 1
ATOM 1063 O O . ILE A 1 130 ? -21.272 -0.028 19.012 1.00 61.22 130 ILE A O 1
#

Foldseek 3Di:
DPPPPDALLVVLVVCLVVVVLVVSLVSVVVDHDLVSLCVSLLSCQLVVVLVSNLVSCVVNVVVVVNVLSVVVVVVVVVPDDQPLQSNLSSCLVVVVLVSSCVSCVVVVNLVVSLVSCVVVVVVVVSVVSD